Protein AF-A0A9D6PJM4-F1 (afdb_monomer_lite)

Secondary structure (DSSP, 8-state):
---------SSSTTHHHHHTSHHHHHHHHHHHHHHHHHHTGGGGT----PPP--HHHHHHT-

Structure (mmCIF, N/CA/C/O backbone):
data_AF-A0A9D6PJM4-F1
#
_entry.id   AF-A0A9D6PJM4-F1
#
loop_
_atom_site.group_PDB
_atom_site.id
_atom_site.type_symbol
_atom_site.label_atom_id
_atom_site.label_alt_id
_atom_site.label_comp_id
_atom_site.label_asym_id
_atom_site.label_entity_id
_atom_site.label_seq_id
_atom_site.pdbx_PDB_ins_code
_atom_site.Cartn_x
_atom_site.Cartn_y
_atom_site.Cartn_z
_atom_site.occupancy
_atom_site.B_iso_or_equiv
_atom_site.auth_seq_id
_atom_site.auth_comp_id
_atom_site.auth_asym_id
_atom_site.auth_atom_id
_atom_site.pdbx_PDB_model_num
ATOM 1 N N . MET A 1 1 ? -12.978 -20.424 25.700 1.00 70.19 1 MET A N 1
ATOM 2 C CA . MET A 1 1 ? -13.261 -18.979 25.857 1.00 70.19 1 MET A CA 1
ATOM 3 C C . MET A 1 1 ? -14.511 -18.659 25.047 1.00 70.19 1 MET A C 1
ATOM 5 O O . MET A 1 1 ?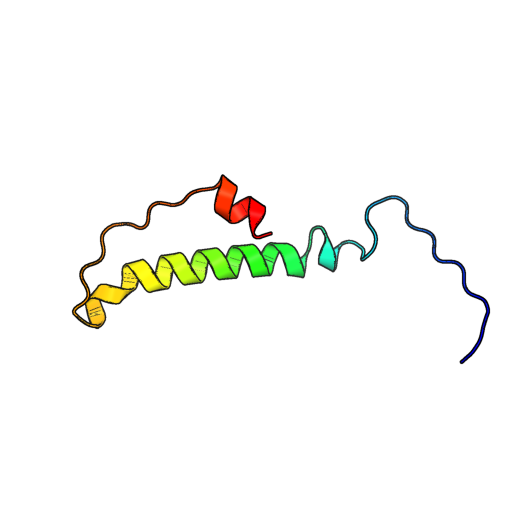 -14.476 -18.865 23.846 1.00 70.19 1 MET A O 1
ATOM 9 N N . GLY A 1 2 ? -15.617 -18.268 25.689 1.00 89.75 2 GLY A N 1
ATOM 10 C CA . GLY A 1 2 ? -16.939 -18.100 25.051 1.00 89.75 2 GLY A CA 1
ATOM 11 C C . GLY A 1 2 ? -17.699 -16.883 25.579 1.00 89.75 2 GLY A C 1
ATOM 12 O O . GLY A 1 2 ? -18.912 -16.926 25.757 1.00 89.75 2 GLY A O 1
ATOM 13 N N . ALA A 1 3 ? -16.966 -15.821 25.916 1.00 94.38 3 ALA A N 1
ATOM 14 C CA . ALA A 1 3 ? -17.572 -14.577 26.362 1.00 94.38 3 ALA A CA 1
ATOM 15 C C . ALA A 1 3 ? -18.275 -13.881 25.190 1.00 94.38 3 ALA A C 1
ATOM 17 O O . ALA A 1 3 ? -17.800 -13.919 24.055 1.00 94.38 3 ALA A O 1
ATOM 18 N N . ARG A 1 4 ? -19.387 -13.203 25.481 1.00 94.88 4 ARG A N 1
ATOM 19 C CA . ARG A 1 4 ? -19.980 -12.246 24.542 1.00 94.88 4 ARG A CA 1
ATOM 20 C C . ARG A 1 4 ? -19.082 -11.014 24.506 1.00 94.88 4 ARG A C 1
ATOM 22 O O . ARG A 1 4 ? -18.844 -10.415 25.552 1.00 94.88 4 ARG A O 1
ATOM 29 N N . VAL A 1 5 ? -18.582 -10.662 23.326 1.00 96.38 5 VAL A N 1
ATOM 30 C CA . VAL A 1 5 ? -17.648 -9.546 23.130 1.00 96.38 5 VAL A CA 1
ATOM 31 C C . VAL A 1 5 ? -18.237 -8.564 22.128 1.00 96.38 5 VAL A C 1
ATOM 33 O O . VAL A 1 5 ? -18.814 -8.972 21.123 1.00 96.38 5 VAL A O 1
ATOM 36 N N . ALA A 1 6 ? -18.059 -7.275 22.408 1.00 95.12 6 ALA A N 1
ATOM 37 C CA . ALA A 1 6 ? -18.266 -6.197 21.454 1.00 95.12 6 ALA A CA 1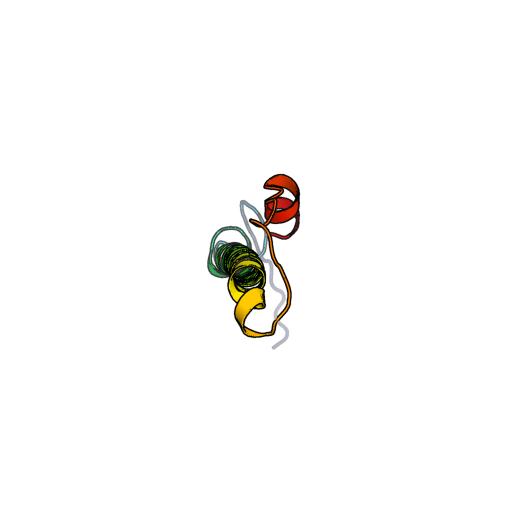
ATOM 38 C C . ALA A 1 6 ? -16.915 -5.526 21.168 1.00 95.12 6 ALA A C 1
ATOM 40 O O . ALA A 1 6 ? -16.139 -5.283 22.092 1.00 95.12 6 ALA A O 1
ATOM 41 N N . LEU A 1 7 ? -16.639 -5.248 19.893 1.00 95.88 7 LEU A N 1
ATOM 42 C CA . LEU A 1 7 ? -15.443 -4.547 19.428 1.00 95.88 7 LEU A CA 1
ATOM 43 C C . LEU A 1 7 ? -15.873 -3.213 18.819 1.00 95.88 7 LEU A C 1
ATOM 45 O O . LEU A 1 7 ? -16.805 -3.180 18.017 1.00 95.88 7 LEU A O 1
ATOM 49 N N . ILE A 1 8 ? -15.207 -2.131 19.214 1.00 95.44 8 ILE A N 1
ATOM 50 C CA . ILE A 1 8 ? -15.510 -0.772 18.762 1.00 95.44 8 ILE A CA 1
ATOM 51 C C . ILE A 1 8 ? -14.240 -0.193 18.145 1.00 95.44 8 ILE A C 1
ATOM 53 O O . ILE A 1 8 ? -13.170 -0.286 18.740 1.00 95.44 8 ILE A O 1
ATOM 57 N N . GLU A 1 9 ? -14.379 0.403 16.966 1.00 97.19 9 GLU A N 1
ATOM 58 C CA . GLU A 1 9 ? -13.312 1.067 16.221 1.00 97.19 9 GLU A CA 1
ATOM 59 C C . GLU A 1 9 ? -13.864 2.374 15.642 1.00 97.19 9 GLU A C 1
ATOM 61 O O . GLU A 1 9 ? -15.025 2.435 15.237 1.00 97.19 9 GLU A O 1
ATOM 66 N N . VAL A 1 10 ? -13.044 3.426 15.633 1.00 96.88 10 VAL A N 1
ATOM 67 C CA . VAL A 1 10 ? -13.430 4.747 15.113 1.00 96.88 10 VAL A CA 1
ATOM 68 C C . VAL A 1 10 ? -13.163 4.863 13.612 1.00 96.88 10 VAL A C 1
ATOM 70 O O . VAL A 1 10 ? -13.819 5.642 12.923 1.00 96.88 10 VAL A O 1
ATOM 73 N N . GLY A 1 11 ? -12.197 4.096 13.102 1.00 94.88 11 GLY A N 1
ATOM 74 C CA . GLY A 1 11 ? -11.793 4.104 11.703 1.00 94.88 11 GLY A CA 1
ATOM 75 C C . GLY A 1 11 ? -11.935 2.747 11.019 1.00 94.88 11 GLY A C 1
ATOM 76 O O . GLY A 1 11 ? -12.944 2.052 11.126 1.00 94.88 11 GLY A O 1
ATOM 77 N N . LYS A 1 12 ? -10.901 2.380 10.256 1.00 95.56 12 LYS A N 1
ATOM 78 C CA . LYS A 1 12 ? -10.841 1.081 9.585 1.00 95.56 12 LYS A CA 1
ATOM 79 C C . LYS A 1 12 ? -10.473 -0.011 10.587 1.00 95.56 12 LYS A C 1
ATOM 81 O O . LYS A 1 12 ? -9.490 0.108 11.319 1.00 95.56 12 LYS A O 1
ATOM 86 N N . MET A 1 13 ? -11.220 -1.110 10.546 1.00 96.69 13 MET A N 1
ATOM 87 C CA . MET A 1 13 ? -10.909 -2.322 11.302 1.00 96.69 13 MET A CA 1
ATOM 88 C C . MET A 1 13 ? -9.482 -2.816 11.020 1.00 96.69 13 MET A C 1
ATOM 90 O O . MET A 1 13 ? -8.939 -2.618 9.933 1.00 96.69 13 MET A O 1
ATOM 94 N N . GLY A 1 14 ? -8.871 -3.480 12.004 1.00 95.06 14 GLY A N 1
ATOM 95 C CA . GLY A 1 14 ? -7.505 -4.018 11.907 1.00 95.06 14 GLY A CA 1
ATOM 96 C C . GLY A 1 14 ? -6.401 -3.038 12.321 1.00 95.06 14 GLY A C 1
ATOM 97 O O . GLY A 1 14 ? -5.230 -3.418 12.367 1.00 95.06 14 GLY A O 1
ATOM 98 N N . GLY A 1 15 ? -6.767 -1.802 12.677 1.00 96.12 15 GLY A N 1
ATOM 99 C CA . GLY A 1 15 ? -5.879 -0.833 13.311 1.00 96.12 15 GLY A CA 1
ATOM 100 C C . GLY A 1 15 ? -4.735 -0.356 12.416 1.00 96.12 15 GLY A C 1
ATOM 101 O O . GLY A 1 15 ? -4.740 -0.526 11.194 1.00 96.12 15 GLY A O 1
ATOM 102 N N . ALA A 1 16 ? -3.734 0.268 13.036 1.00 95.94 16 ALA A N 1
ATOM 103 C CA . ALA A 1 16 ? -2.658 0.932 12.308 1.00 95.94 16 ALA A CA 1
ATOM 104 C C . ALA A 1 16 ? -1.792 -0.038 11.497 1.00 95.94 16 ALA A C 1
ATOM 106 O O . ALA A 1 16 ? -1.482 0.257 10.352 1.00 95.94 16 ALA A O 1
ATOM 107 N N . CYS A 1 17 ? -1.429 -1.204 12.044 1.00 96.56 17 CYS A N 1
ATOM 108 C CA . CYS A 1 17 ? -0.526 -2.142 11.366 1.00 96.56 17 CYS A CA 1
ATOM 109 C C . CYS A 1 17 ? -1.053 -2.567 9.984 1.00 96.56 17 CYS A C 1
ATOM 111 O O . CYS A 1 17 ? -0.295 -2.552 9.012 1.00 96.56 17 CYS A O 1
ATOM 113 N N . LEU A 1 18 ? -2.352 -2.879 9.906 1.00 96.38 18 LEU A N 1
ATOM 114 C CA . LEU A 1 18 ? -3.015 -3.280 8.668 1.00 96.38 18 LEU A CA 1
ATOM 115 C C . LEU A 1 18 ? -3.212 -2.107 7.706 1.00 96.38 18 LEU A C 1
ATOM 117 O O . LEU A 1 18 ? -2.993 -2.257 6.513 1.00 96.38 18 LEU A O 1
ATOM 121 N N . ASN A 1 19 ? -3.646 -0.955 8.216 1.00 95.44 19 ASN A N 1
ATOM 122 C CA . ASN A 1 19 ? -4.147 0.114 7.353 1.00 95.44 19 ASN A CA 1
ATOM 123 C C . ASN A 1 19 ? -3.095 1.168 6.990 1.00 95.44 19 ASN A C 1
ATOM 125 O O . ASN A 1 19 ? -3.202 1.792 5.941 1.00 95.44 19 ASN A O 1
ATOM 129 N 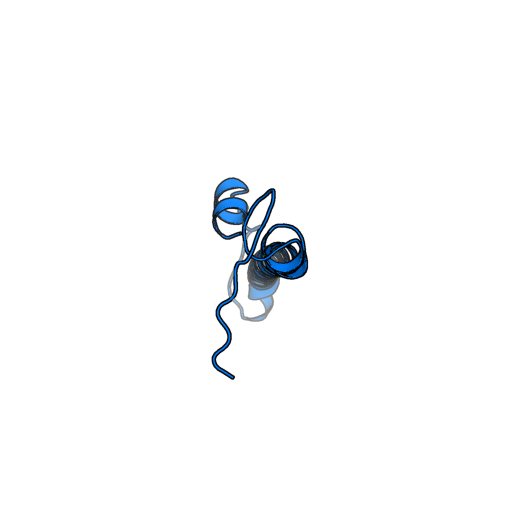N . TYR A 1 20 ? -2.096 1.384 7.850 1.00 94.81 20 TYR A N 1
ATOM 130 C CA . TYR A 1 20 ? -1.148 2.505 7.740 1.00 94.81 20 TYR A CA 1
ATOM 131 C C . TYR A 1 20 ? 0.285 2.143 8.162 1.00 94.81 20 TYR A C 1
ATOM 133 O O . TYR A 1 20 ? 1.156 3.006 8.211 1.00 94.81 20 TYR A O 1
ATOM 141 N N . GLY A 1 21 ? 0.524 0.886 8.536 1.00 95.75 21 GLY A N 1
ATOM 142 C CA . GLY A 1 21 ? 1.736 0.456 9.217 1.00 95.75 21 GLY A CA 1
ATOM 143 C C . GLY A 1 21 ? 2.509 -0.578 8.418 1.00 95.75 21 GLY A C 1
ATOM 144 O O . GLY A 1 21 ? 2.834 -0.382 7.244 1.00 95.75 21 GLY A O 1
ATOM 145 N N . CYS A 1 22 ? 2.839 -1.687 9.076 1.00 97.25 22 CYS A N 1
ATOM 146 C CA . CYS A 1 22 ? 3.726 -2.694 8.516 1.00 97.25 22 CYS A CA 1
ATOM 147 C C . CYS A 1 22 ? 3.181 -3.312 7.226 1.00 97.25 22 CYS A C 1
ATOM 149 O O . CYS A 1 22 ? 3.977 -3.592 6.334 1.00 97.25 22 CYS A O 1
ATOM 151 N N . VAL A 1 23 ? 1.863 -3.517 7.113 1.00 97.25 23 VAL A N 1
ATOM 152 C CA . VAL A 1 23 ? 1.274 -4.180 5.941 1.00 97.25 23 VAL A CA 1
ATOM 153 C C . VAL A 1 23 ? 1.424 -3.316 4.679 1.00 97.25 23 VAL A C 1
ATOM 155 O O . VAL A 1 23 ? 2.112 -3.777 3.763 1.00 97.25 23 VAL A O 1
ATOM 158 N N . PRO A 1 24 ? 0.953 -2.050 4.635 1.00 97.00 24 PRO A N 1
ATOM 159 C CA . PRO A 1 24 ? 1.162 -1.194 3.465 1.00 97.00 24 PRO A CA 1
ATOM 160 C C . PRO A 1 24 ? 2.641 -0.945 3.167 1.00 97.00 24 PRO A C 1
ATOM 162 O O . PRO A 1 24 ? 3.073 -0.968 2.016 1.00 97.00 24 PRO A O 1
ATOM 165 N N . SER A 1 25 ? 3.452 -0.778 4.218 1.00 97.25 25 SER A N 1
ATOM 166 C CA . SER A 1 25 ? 4.895 -0.564 4.074 1.00 97.25 25 SER A CA 1
ATOM 167 C C . SER A 1 25 ? 5.583 -1.758 3.406 1.00 97.25 25 SER A C 1
ATOM 169 O O . SER A 1 25 ? 6.446 -1.586 2.548 1.00 97.25 25 SER A O 1
ATOM 171 N N . LYS A 1 26 ? 5.207 -2.990 3.772 1.00 97.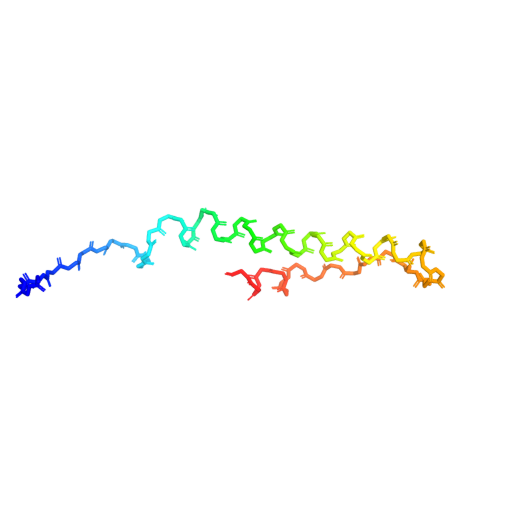88 26 LYS A N 1
ATOM 172 C CA . LYS A 1 26 ? 5.783 -4.204 3.181 1.00 97.88 26 LYS A CA 1
ATOM 173 C C . LYS A 1 26 ? 5.278 -4.465 1.766 1.00 97.88 26 LYS A C 1
ATOM 175 O O . LYS A 1 26 ? 6.081 -4.912 0.951 1.00 97.88 26 LYS A O 1
ATOM 180 N N . ALA A 1 27 ? 4.023 -4.142 1.456 1.00 97.50 27 ALA A N 1
ATOM 181 C CA . ALA A 1 27 ? 3.509 -4.201 0.087 1.00 97.50 27 ALA A CA 1
ATOM 182 C C . ALA A 1 27 ? 4.285 -3.245 -0.841 1.00 97.50 27 ALA A C 1
ATOM 184 O O . ALA A 1 27 ? 4.759 -3.648 -1.904 1.00 97.50 27 ALA A O 1
ATOM 185 N N . MET A 1 28 ? 4.546 -2.014 -0.389 1.00 97.31 28 MET A N 1
ATOM 186 C CA . MET A 1 28 ? 5.365 -1.054 -1.137 1.00 97.31 28 MET A CA 1
ATOM 187 C C . MET A 1 28 ? 6.815 -1.534 -1.322 1.00 97.31 28 MET A C 1
ATOM 189 O O . MET A 1 28 ? 7.370 -1.439 -2.418 1.00 97.31 28 MET A O 1
ATOM 193 N N . LEU A 1 29 ? 7.428 -2.105 -0.277 1.00 97.94 29 LEU A N 1
ATOM 194 C CA . LEU A 1 29 ? 8.767 -2.696 -0.380 1.00 97.94 29 LEU A CA 1
ATOM 195 C C . LEU A 1 29 ? 8.808 -3.870 -1.368 1.00 97.94 29 LEU A C 1
ATOM 197 O O . LEU A 1 29 ? 9.783 -4.007 -2.103 1.00 97.94 29 LEU A O 1
ATOM 201 N N . ALA A 1 30 ? 7.760 -4.696 -1.424 1.00 97.69 30 ALA A N 1
ATOM 202 C CA . ALA A 1 30 ? 7.666 -5.793 -2.383 1.00 97.69 30 ALA A CA 1
ATOM 203 C C . ALA A 1 30 ? 7.640 -5.284 -3.834 1.00 97.69 30 ALA A C 1
ATOM 205 O O . ALA A 1 30 ? 8.394 -5.793 -4.666 1.00 97.69 30 ALA A O 1
ATOM 206 N N . ALA A 1 31 ? 6.863 -4.233 -4.123 1.00 97.62 31 ALA A N 1
ATOM 207 C CA . ALA A 1 31 ? 6.874 -3.577 -5.432 1.00 97.62 31 ALA A CA 1
ATOM 208 C C . ALA A 1 31 ? 8.270 -3.021 -5.783 1.00 97.62 31 ALA A C 1
ATOM 210 O O . ALA A 1 31 ? 8.770 -3.228 -6.891 1.00 97.62 31 ALA A O 1
ATOM 211 N N . GLY A 1 32 ? 8.951 -2.393 -4.817 1.00 97.38 32 GLY A N 1
ATOM 212 C CA . GLY A 1 32 ? 10.326 -1.914 -4.988 1.00 97.38 32 GLY A CA 1
ATOM 213 C C . GLY A 1 32 ? 11.327 -3.035 -5.293 1.00 97.38 32 GLY A C 1
ATOM 214 O O . GLY A 1 32 ? 12.160 -2.897 -6.192 1.00 97.38 32 GLY A O 1
ATOM 215 N N . HIS A 1 33 ? 11.223 -4.172 -4.598 1.00 98.00 33 HIS A N 1
ATOM 216 C CA . HIS A 1 33 ? 12.054 -5.348 -4.862 1.00 98.00 33 HIS A CA 1
ATOM 217 C C . HIS A 1 33 ? 11.811 -5.935 -6.256 1.00 98.00 33 HIS A C 1
ATOM 219 O O . HIS A 1 33 ? 12.769 -6.348 -6.908 1.00 98.00 33 HIS A O 1
ATOM 225 N N . ALA A 1 34 ? 10.565 -5.944 -6.738 1.00 96.62 34 ALA A N 1
ATOM 226 C CA . ALA A 1 34 ? 10.248 -6.397 -8.091 1.00 96.62 34 ALA A CA 1
ATOM 227 C C . ALA A 1 34 ? 10.903 -5.500 -9.156 1.00 96.62 34 ALA A C 1
ATOM 229 O O . ALA A 1 34 ? 11.552 -6.002 -10.076 1.00 96.62 34 ALA A O 1
ATOM 230 N N . ALA A 1 35 ? 10.820 -4.176 -8.988 1.00 97.12 35 ALA A N 1
ATOM 231 C CA . ALA A 1 35 ? 11.481 -3.228 -9.885 1.00 97.12 35 ALA A CA 1
ATOM 232 C C . ALA A 1 35 ? 13.013 -3.390 -9.873 1.00 97.12 35 ALA A C 1
ATOM 234 O O . ALA A 1 35 ? 13.665 -3.297 -10.912 1.00 97.12 35 ALA A O 1
ATOM 235 N N . GLU A 1 36 ? 13.602 -3.670 -8.708 1.00 97.00 36 GLU A N 1
ATOM 236 C CA . GLU A 1 36 ? 15.040 -3.928 -8.597 1.00 97.00 36 GLU A CA 1
ATOM 237 C C . GLU A 1 36 ? 15.456 -5.248 -9.248 1.00 97.00 36 GLU A C 1
ATOM 239 O O . GLU A 1 36 ? 16.480 -5.313 -9.929 1.00 97.00 36 GLU A O 1
ATOM 244 N N . ALA A 1 37 ? 14.650 -6.298 -9.095 1.00 96.00 37 ALA A N 1
ATOM 245 C CA . ALA A 1 37 ? 14.891 -7.569 -9.762 1.00 96.00 37 ALA A CA 1
ATOM 246 C C . ALA A 1 37 ? 14.895 -7.411 -11.292 1.00 96.00 37 ALA A C 1
ATOM 248 O O . ALA A 1 37 ? 15.763 -7.986 -11.950 1.00 96.00 37 ALA A O 1
ATOM 249 N N . HIS A 1 38 ? 13.994 -6.585 -11.840 1.00 96.00 38 HIS A N 1
ATOM 250 C CA . HIS A 1 38 ? 13.973 -6.240 -13.263 1.00 96.00 38 HIS A CA 1
ATOM 251 C C . HIS A 1 38 ? 15.263 -5.529 -13.699 1.00 96.00 38 HIS A C 1
ATOM 253 O O . HIS A 1 38 ? 15.934 -5.973 -14.629 1.00 96.00 38 HIS A O 1
ATOM 259 N N . ARG A 1 39 ? 15.689 -4.486 -12.974 1.00 95.06 39 ARG A N 1
ATOM 260 C CA . ARG A 1 39 ? 16.949 -3.774 -13.273 1.00 95.06 39 ARG A CA 1
ATOM 261 C C . ARG A 1 39 ? 18.173 -4.690 -13.248 1.00 95.06 39 ARG A C 1
ATOM 263 O O . ARG A 1 39 ? 19.111 -4.502 -14.014 1.00 95.06 39 ARG A O 1
ATOM 270 N N . ARG A 1 40 ? 18.176 -5.700 -12.374 1.00 95.62 40 ARG A N 1
ATOM 271 C CA . ARG A 1 40 ? 19.294 -6.642 -12.223 1.00 95.62 40 ARG A CA 1
ATOM 272 C C . ARG A 1 40 ? 19.205 -7.873 -13.126 1.00 95.62 40 ARG A C 1
ATOM 274 O O . ARG A 1 40 ? 20.063 -8.747 -12.994 1.00 95.62 40 ARG A O 1
ATOM 281 N N . SER A 1 41 ? 18.220 -7.985 -14.023 1.00 95.31 41 SER A N 1
ATOM 282 C CA . SER A 1 41 ? 18.052 -9.173 -14.877 1.00 95.31 41 SER A CA 1
ATOM 283 C C . SER A 1 41 ? 19.178 -9.359 -15.899 1.00 95.31 41 SER A C 1
ATOM 285 O O . SER A 1 41 ? 19.451 -10.491 -16.298 1.00 95.31 41 SER A O 1
ATOM 287 N N . THR A 1 42 ? 19.887 -8.285 -16.259 1.00 94.62 42 THR A N 1
ATOM 288 C CA . THR A 1 42 ? 21.011 -8.302 -17.214 1.00 94.62 42 THR A CA 1
ATOM 289 C C . THR A 1 42 ? 22.129 -9.263 -16.817 1.00 94.62 42 THR A C 1
ATOM 291 O O . THR A 1 42 ? 22.749 -9.874 -17.685 1.00 94.62 42 THR A O 1
ATOM 294 N N . ARG A 1 43 ? 22.328 -9.508 -15.513 1.00 94.19 43 ARG A N 1
ATOM 295 C CA . ARG A 1 43 ? 23.297 -10.502 -15.010 1.00 94.19 43 ARG A CA 1
ATOM 296 C C . ARG A 1 43 ? 22.993 -11.939 -15.446 1.00 94.19 43 ARG A C 1
ATOM 298 O O . ARG A 1 43 ? 23.855 -12.801 -15.338 1.00 94.19 43 ARG A O 1
ATOM 305 N N . PHE A 1 44 ? 21.764 -12.197 -15.884 1.00 95.56 44 PHE A N 1
ATOM 306 C CA . PHE A 1 44 ? 21.311 -13.488 -16.392 1.00 95.56 44 PHE A CA 1
ATOM 307 C C . PHE A 1 44 ? 21.254 -13.524 -17.928 1.00 95.56 44 PHE A C 1
ATOM 309 O O . PHE A 1 44 ? 20.676 -14.447 -18.489 1.00 95.56 44 PHE A O 1
ATOM 316 N N . GLY A 1 45 ? 21.811 -12.519 -18.615 1.00 94.75 45 GLY A N 1
ATOM 317 C CA . GLY A 1 45 ? 21.738 -12.401 -20.074 1.00 94.75 45 GLY A CA 1
ATOM 318 C C . GLY A 1 45 ? 20.375 -11.934 -20.599 1.00 94.75 45 GLY A C 1
ATOM 319 O O . GLY A 1 45 ? 20.145 -11.976 -21.803 1.00 94.75 45 GLY A O 1
ATOM 320 N N . ILE A 1 46 ? 19.474 -11.482 -19.718 1.00 94.00 46 ILE A N 1
ATOM 321 C CA . ILE A 1 46 ? 18.161 -10.938 -20.086 1.00 94.00 46 ILE A CA 1
ATOM 322 C C . ILE A 1 46 ? 18.287 -9.421 -20.175 1.00 94.00 46 ILE A C 1
ATOM 324 O O . ILE A 1 46 ? 18.473 -8.764 -19.148 1.00 94.00 46 ILE A O 1
ATOM 328 N N . GLY A 1 47 ? 18.175 -8.869 -21.383 1.00 92.44 47 GLY A N 1
ATOM 329 C CA . GLY A 1 47 ? 18.110 -7.420 -21.569 1.00 92.44 47 GLY A CA 1
ATOM 330 C C . GLY A 1 47 ? 16.968 -6.821 -20.746 1.00 92.44 47 GLY A C 1
ATOM 331 O O . GLY A 1 47 ? 15.857 -7.351 -20.757 1.00 92.44 47 GLY A O 1
ATOM 332 N N . SER A 1 48 ? 17.246 -5.743 -20.018 1.00 90.25 48 SER A N 1
ATOM 333 C CA . SER A 1 48 ? 16.220 -4.943 -19.358 1.00 90.25 48 SER A CA 1
ATOM 334 C C . SER A 1 48 ? 16.485 -3.465 -19.561 1.00 90.25 48 SER A C 1
ATOM 336 O O . SER A 1 48 ? 17.597 -2.979 -19.348 1.00 90.25 48 SER A O 1
ATOM 338 N N . ASP A 1 49 ? 15.433 -2.768 -19.971 1.00 92.62 49 ASP A N 1
ATOM 339 C CA . ASP A 1 49 ? 15.371 -1.318 -19.915 1.00 92.62 49 ASP A CA 1
ATOM 340 C C . ASP A 1 49 ? 14.998 -0.872 -18.492 1.00 92.62 49 ASP A C 1
ATOM 342 O O . ASP A 1 49 ? 14.770 -1.682 -17.585 1.00 92.62 49 ASP A O 1
ATOM 346 N N . ALA A 1 50 ? 14.951 0.441 -18.259 1.00 93.00 50 ALA A N 1
ATOM 347 C CA . ALA A 1 50 ? 14.425 0.951 -17.000 1.00 93.00 50 ALA A CA 1
ATOM 348 C C . ALA A 1 50 ? 12.953 0.510 -16.837 1.00 93.00 50 ALA A C 1
ATOM 350 O O . ALA A 1 50 ? 12.174 0.670 -17.778 1.00 93.00 50 ALA A O 1
ATOM 351 N N . PRO A 1 51 ? 12.549 -0.025 -15.666 1.00 94.44 51 PRO A N 1
ATOM 352 C CA . PRO A 1 51 ? 11.168 -0.438 -15.460 1.00 94.44 51 PRO A CA 1
ATOM 353 C C . PRO A 1 51 ? 10.248 0.784 -15.500 1.00 94.44 51 PRO A C 1
ATOM 355 O O . PRO A 1 51 ? 10.504 1.770 -14.805 1.00 94.44 51 PRO A O 1
ATOM 358 N N . ASP A 1 52 ? 9.170 0.693 -16.276 1.00 95.31 52 ASP A N 1
ATOM 359 C CA . ASP A 1 52 ? 8.091 1.676 -16.249 1.00 95.31 52 ASP A CA 1
ATOM 360 C C . ASP A 1 52 ? 7.248 1.471 -14.984 1.00 95.31 52 ASP A C 1
ATOM 362 O O . ASP A 1 52 ? 6.732 0.380 -14.728 1.00 95.31 52 ASP A O 1
ATOM 366 N N . ILE A 1 53 ? 7.168 2.504 -14.146 1.00 96.38 53 ILE A N 1
ATOM 367 C CA . ILE A 1 53 ? 6.523 2.421 -12.835 1.00 96.38 53 ILE A CA 1
ATOM 368 C C . ILE A 1 53 ? 5.162 3.105 -12.903 1.00 96.38 53 ILE A C 1
ATOM 370 O O . ILE A 1 53 ? 5.055 4.324 -12.757 1.00 96.38 53 ILE A O 1
ATOM 374 N N . ASP A 1 54 ? 4.103 2.302 -13.025 1.00 96.50 54 ASP A N 1
ATOM 375 C CA . ASP A 1 54 ? 2.740 2.784 -12.820 1.00 96.50 54 ASP A CA 1
ATOM 376 C C . ASP A 1 54 ? 2.454 2.954 -11.324 1.00 96.50 54 ASP A C 1
ATOM 378 O O . ASP A 1 54 ? 2.119 2.008 -10.604 1.00 96.50 54 ASP A O 1
ATOM 382 N N . ALA A 1 55 ? 2.551 4.197 -10.856 1.00 94.75 55 ALA A N 1
ATOM 383 C CA . ALA A 1 55 ? 2.243 4.542 -9.478 1.00 94.75 55 ALA A CA 1
ATOM 384 C C . ALA A 1 55 ? 0.822 4.114 -9.070 1.00 94.75 55 ALA A C 1
ATOM 386 O O . ALA A 1 55 ? 0.637 3.648 -7.948 1.00 94.75 55 ALA A O 1
ATOM 387 N N . LYS A 1 56 ? -0.182 4.221 -9.954 1.00 96.94 56 LYS A N 1
ATOM 388 C CA . LYS A 1 56 ? -1.563 3.837 -9.614 1.00 96.94 56 LYS A CA 1
ATOM 389 C C . LYS A 1 56 ? -1.680 2.332 -9.412 1.00 96.94 56 LYS A C 1
ATOM 391 O O . LYS A 1 56 ? -2.297 1.915 -8.436 1.00 96.94 56 LYS A O 1
ATOM 396 N N . GLY A 1 57 ? -1.060 1.535 -10.278 1.00 96.25 57 GLY A N 1
ATOM 397 C CA . GLY A 1 57 ? -0.970 0.086 -10.123 1.00 96.25 57 GLY A CA 1
ATOM 398 C C . GLY A 1 57 ? -0.262 -0.323 -8.831 1.00 96.25 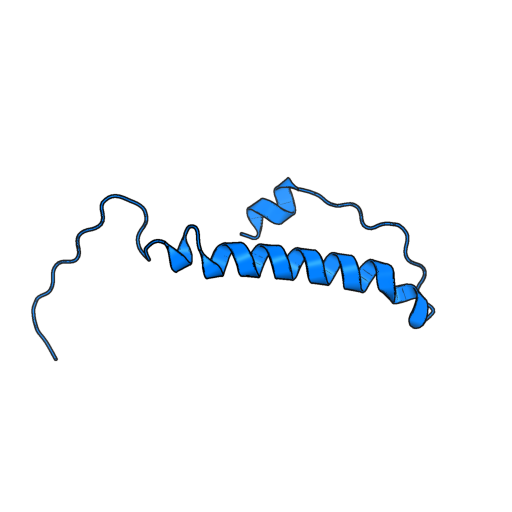57 GLY A C 1
ATOM 399 O O . GLY A 1 57 ? -0.755 -1.191 -8.113 1.00 96.25 57 GLY A O 1
ATOM 400 N N . VAL A 1 58 ? 0.837 0.351 -8.473 1.00 96.19 58 VAL A N 1
ATOM 401 C CA . VAL A 1 58 ? 1.544 0.104 -7.202 1.00 96.19 58 VAL A CA 1
ATOM 402 C C . VAL A 1 58 ? 0.659 0.436 -6.001 1.00 96.19 58 VAL A C 1
ATOM 404 O O .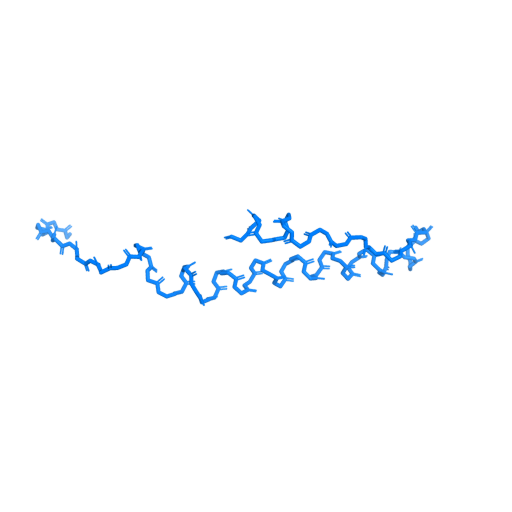 VAL A 1 58 ? 0.560 -0.376 -5.087 1.00 96.19 58 VAL A O 1
ATOM 407 N N . PHE A 1 59 ? -0.017 1.587 -5.998 1.00 94.81 59 PHE A N 1
ATOM 408 C CA . PHE A 1 59 ? -0.929 1.950 -4.908 1.00 94.81 59 PHE A CA 1
ATOM 409 C C . PHE A 1 59 ? -2.187 1.077 -4.859 1.00 94.81 59 PHE A C 1
ATOM 411 O O . PHE A 1 59 ? -2.721 0.880 -3.778 1.00 94.81 59 PHE A O 1
ATOM 418 N N . GLY A 1 60 ? -2.649 0.531 -5.986 1.00 93.31 60 GLY A N 1
ATOM 419 C CA . GLY A 1 60 ? -3.766 -0.417 -6.025 1.00 93.31 60 GLY A CA 1
ATOM 420 C C . GLY A 1 60 ? -3.412 -1.825 -5.528 1.00 93.31 60 GLY A C 1
ATOM 421 O O . GLY A 1 60 ? -4.309 -2.594 -5.198 1.00 93.31 60 GLY A O 1
ATOM 422 N N . HIS A 1 61 ? -2.121 -2.168 -5.475 1.00 87.38 61 HIS A N 1
ATOM 423 C CA . HIS A 1 61 ? -1.614 -3.410 -4.882 1.00 87.38 61 HIS A CA 1
ATOM 424 C C . HIS A 1 61 ? -1.498 -3.343 -3.343 1.00 87.38 61 HIS A C 1
ATOM 426 O O . HIS A 1 61 ? -1.311 -4.378 -2.700 1.00 87.38 61 HIS A O 1
ATOM 432 N N . ILE A 1 62 ? -1.590 -2.139 -2.768 1.00 87.94 62 ILE A N 1
ATOM 433 C CA . ILE A 1 62 ? -1.497 -1.851 -1.328 1.00 87.94 62 ILE A CA 1
ATOM 434 C C . ILE A 1 62 ? -2.895 -1.839 -0.706 1.00 87.94 62 ILE A C 1
ATOM 436 O O . ILE A 1 62 ? -3.047 -2.462 0.369 1.00 87.94 62 ILE A O 1
#

pLDDT: mean 95.0, std 3.85, range [70.19, 98.0]

Sequence (62 aa):
MGARVALIEVGKMGGACLNYGCVPSKAMLAAGHAAEAHRRSTRFGIGSDAPDIDAKGVFGHI

Radius of gyration: 18.88 Å; chains: 1; bounding box: 43×24×48 Å

Foldseek 3Di:
DDDDDDDDDPDDPPPCCCPPRVNLVVLLVVVVVVQVCQVPCVVVVDDHDRDDDDPVVSVVSD